Protein AF-A0A382HJ75-F1 (afdb_monomer)

Organism: NCBI:txid408172

Structure (mmCIF, N/CA/C/O backbone):
data_AF-A0A382HJ75-F1
#
_entry.id   AF-A0A382HJ75-F1
#
loop_
_atom_site.group_PDB
_atom_site.id
_atom_site.type_symbol
_atom_site.label_atom_id
_atom_site.label_alt_id
_atom_site.label_comp_id
_atom_site.label_asym_id
_atom_site.label_entity_id
_atom_site.label_seq_id
_atom_site.pdbx_PDB_ins_code
_atom_site.Cartn_x
_atom_site.Cartn_y
_atom_site.Cartn_z
_atom_site.occupancy
_atom_site.B_iso_or_equiv
_atom_site.auth_seq_id
_atom_site.auth_comp_id
_atom_site.auth_asym_id
_atom_site.auth_atom_id
_atom_site.pdbx_PDB_model_num
ATOM 1 N N . MET A 1 1 ? 24.621 28.531 -3.409 1.00 59.28 1 MET A N 1
ATOM 2 C CA . MET A 1 1 ? 24.263 27.802 -4.645 1.00 59.28 1 MET A CA 1
ATOM 3 C C . MET A 1 1 ? 22.752 27.857 -4.771 1.00 59.28 1 MET A C 1
ATOM 5 O O . MET A 1 1 ? 22.080 27.435 -3.840 1.00 59.28 1 MET A O 1
ATOM 9 N N . SER A 1 2 ? 22.219 28.474 -5.825 1.00 64.81 2 SER A N 1
ATOM 10 C CA . SER A 1 2 ? 20.771 28.532 -6.055 1.00 64.81 2 SER A CA 1
ATOM 11 C C . SER A 1 2 ? 20.255 27.126 -6.356 1.00 64.81 2 SER A C 1
ATOM 13 O O . SER A 1 2 ? 20.751 26.456 -7.260 1.00 64.81 2 SER A O 1
ATOM 15 N N . ASN A 1 3 ? 19.302 26.653 -5.557 1.00 69.38 3 ASN A N 1
ATOM 16 C CA . ASN A 1 3 ? 18.739 25.320 -5.706 1.00 69.38 3 ASN A CA 1
ATOM 17 C C . ASN A 1 3 ? 17.723 25.354 -6.861 1.00 69.38 3 ASN A C 1
ATOM 19 O O . ASN A 1 3 ? 16.588 25.784 -6.676 1.00 69.38 3 ASN A O 1
ATOM 23 N N . ASN A 1 4 ? 18.140 24.950 -8.065 1.00 76.81 4 ASN A N 1
ATOM 24 C CA . ASN A 1 4 ? 17.299 24.906 -9.273 1.00 76.81 4 ASN A CA 1
ATOM 25 C C . ASN A 1 4 ? 16.366 23.680 -9.276 1.00 76.81 4 ASN A C 1
ATOM 27 O O . ASN A 1 4 ? 16.305 22.928 -10.251 1.00 76.81 4 ASN A O 1
ATOM 31 N N . PHE A 1 5 ? 15.670 23.433 -8.167 1.00 80.62 5 PHE A N 1
ATOM 32 C CA . PHE A 1 5 ? 14.700 22.350 -8.096 1.00 80.62 5 PHE A CA 1
ATOM 33 C C . PHE A 1 5 ? 13.341 22.837 -8.596 1.00 80.62 5 PHE A C 1
ATOM 35 O O . PHE A 1 5 ? 12.656 23.602 -7.922 1.00 80.62 5 PHE A O 1
ATOM 42 N N . PHE A 1 6 ? 12.949 22.362 -9.776 1.00 85.25 6 PHE A N 1
ATOM 43 C CA . PHE A 1 6 ? 11.596 22.522 -10.293 1.00 85.25 6 PHE A CA 1
ATOM 44 C C . PHE A 1 6 ? 10.826 21.222 -10.030 1.00 85.25 6 PHE A C 1
ATOM 46 O O . PHE A 1 6 ? 11.177 20.192 -10.617 1.00 85.25 6 PHE A O 1
ATOM 53 N N . 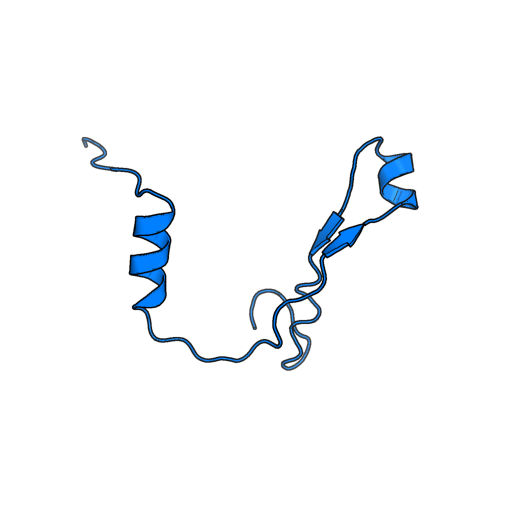PRO A 1 7 ? 9.822 21.223 -9.134 1.00 88.19 7 PRO A N 1
ATOM 54 C CA . PRO A 1 7 ? 9.040 20.027 -8.862 1.00 88.19 7 PRO A CA 1
ATOM 55 C C . PRO A 1 7 ? 8.270 19.610 -10.117 1.00 88.19 7 PRO A C 1
ATOM 57 O O . PRO A 1 7 ? 7.643 20.432 -10.784 1.00 88.19 7 PRO A O 1
ATOM 60 N N . LEU A 1 8 ? 8.318 18.318 -10.430 1.00 93.44 8 LEU A N 1
ATOM 61 C CA . LEU A 1 8 ? 7.524 17.739 -11.508 1.00 93.44 8 LEU A CA 1
ATOM 62 C C . LEU A 1 8 ? 6.072 17.579 -11.057 1.00 93.44 8 LEU A C 1
ATOM 64 O O . LEU A 1 8 ? 5.805 17.294 -9.888 1.00 93.44 8 LEU A O 1
ATOM 68 N N . THR A 1 9 ? 5.139 17.675 -12.001 1.00 95.31 9 THR A N 1
ATOM 69 C CA . THR A 1 9 ? 3.771 17.204 -11.763 1.00 95.31 9 THR A CA 1
ATOM 70 C C . THR A 1 9 ? 3.759 15.677 -11.627 1.00 95.31 9 THR A C 1
ATOM 72 O O . THR A 1 9 ? 4.665 14.990 -12.113 1.00 95.31 9 THR A O 1
ATOM 75 N N . ALA A 1 10 ? 2.725 15.124 -10.987 1.00 96.06 10 ALA A N 1
ATOM 76 C CA . ALA A 1 10 ? 2.566 13.674 -10.861 1.00 96.06 10 ALA A CA 1
ATOM 77 C C . ALA A 1 10 ? 2.569 12.981 -12.238 1.00 96.06 10 ALA A C 1
ATOM 79 O O . ALA A 1 10 ? 3.273 11.990 -12.432 1.00 96.06 10 ALA A O 1
ATOM 80 N N . ASP A 1 11 ? 1.870 13.557 -13.217 1.00 97.31 11 ASP A N 1
ATOM 81 C CA . ASP A 1 11 ? 1.804 13.026 -14.582 1.00 97.31 11 ASP A CA 1
ATOM 82 C C . ASP A 1 11 ? 3.168 13.035 -15.272 1.00 97.31 11 ASP A C 1
ATOM 84 O O . ASP A 1 11 ? 3.561 12.063 -15.928 1.00 97.31 11 ASP A O 1
ATOM 88 N N . GLU A 1 12 ? 3.926 14.121 -15.107 1.00 96.94 12 GLU A N 1
ATOM 89 C CA . GLU A 1 12 ? 5.257 14.221 -15.688 1.00 96.94 12 GLU A CA 1
ATOM 90 C C . GLU A 1 12 ? 6.226 13.218 -15.051 1.00 96.94 12 GLU A C 1
ATOM 92 O O . GLU A 1 12 ? 6.995 12.560 -15.762 1.00 96.94 12 GLU A O 1
ATOM 97 N N . LEU A 1 13 ? 6.147 13.037 -13.731 1.00 95.56 13 LEU A N 1
ATOM 98 C CA . LEU A 1 13 ? 6.926 12.040 -13.004 1.00 95.56 13 LEU A CA 1
ATOM 99 C C . LEU A 1 13 ? 6.609 10.618 -13.490 1.00 95.56 13 LEU A C 1
ATOM 101 O O . LEU A 1 13 ? 7.525 9.872 -13.842 1.00 95.56 13 LEU A O 1
ATOM 105 N N . VAL A 1 14 ? 5.326 10.259 -13.584 1.00 96.62 14 VAL A N 1
ATOM 106 C CA . VAL A 1 14 ? 4.873 8.944 -14.068 1.00 96.62 14 VAL A CA 1
ATOM 107 C C . VAL A 1 14 ? 5.364 8.686 -15.493 1.00 96.62 14 VAL A C 1
ATOM 109 O O . VAL A 1 14 ? 5.930 7.624 -15.774 1.00 96.62 14 VAL A O 1
ATOM 112 N N . LYS A 1 15 ? 5.227 9.671 -16.391 1.00 97.06 15 LYS A N 1
ATOM 113 C CA . LYS A 1 15 ? 5.686 9.562 -17.783 1.00 97.06 15 LYS A CA 1
ATOM 114 C C . LYS A 1 15 ? 7.191 9.315 -17.875 1.00 97.06 15 LYS A C 1
ATOM 116 O O . LYS A 1 15 ? 7.626 8.548 -18.732 1.00 97.06 15 LYS A O 1
ATOM 121 N N . ARG A 1 16 ? 7.995 9.952 -17.017 1.00 96.06 16 ARG A N 1
ATOM 122 C CA . ARG A 1 16 ? 9.454 9.754 -16.975 1.00 96.06 16 ARG A CA 1
ATOM 123 C C . ARG A 1 16 ? 9.823 8.389 -16.383 1.00 96.06 16 ARG A C 1
ATOM 125 O O . ARG A 1 16 ? 10.609 7.672 -16.995 1.00 96.06 16 ARG A O 1
ATOM 132 N N . ILE A 1 17 ? 9.214 7.992 -15.263 1.00 96.06 17 ILE A N 1
ATOM 133 C CA . ILE A 1 17 ? 9.461 6.698 -14.596 1.00 96.06 17 ILE A CA 1
ATOM 134 C C . ILE A 1 17 ? 9.109 5.509 -15.501 1.00 96.06 17 ILE A C 1
ATOM 136 O O . ILE A 1 17 ? 9.790 4.484 -15.473 1.00 96.06 17 ILE A O 1
ATOM 140 N N . ASN A 1 18 ? 8.062 5.619 -16.320 1.00 96.19 18 ASN A N 1
ATOM 141 C CA . ASN A 1 18 ? 7.637 4.537 -17.213 1.00 96.19 18 ASN A CA 1
ATOM 142 C C . ASN A 1 18 ? 8.547 4.324 -18.431 1.00 96.19 18 ASN A C 1
ATOM 144 O O . ASN A 1 18 ? 8.409 3.306 -19.102 1.00 96.19 18 ASN A O 1
ATOM 148 N N . LYS A 1 19 ? 9.495 5.230 -18.702 1.00 97.06 19 LYS A N 1
ATOM 149 C CA . LYS A 1 19 ? 10.517 5.032 -19.745 1.00 97.06 19 LYS A CA 1
ATOM 150 C C . LYS A 1 19 ? 11.681 4.153 -19.288 1.00 97.06 19 LYS A C 1
ATOM 152 O O . LYS A 1 19 ? 12.428 3.662 -20.127 1.00 97.06 19 LYS A O 1
ATOM 157 N N . ILE A 1 20 ? 11.865 3.993 -17.979 1.00 97.56 20 ILE A N 1
ATOM 158 C CA . ILE A 1 20 ? 12.948 3.184 -17.417 1.00 97.56 20 ILE A CA 1
ATOM 159 C C . ILE A 1 20 ? 12.593 1.702 -17.633 1.00 97.56 20 ILE A C 1
ATOM 161 O O . ILE A 1 20 ? 11.486 1.307 -17.255 1.00 97.56 20 ILE A O 1
ATOM 165 N N . PRO A 1 21 ? 13.485 0.877 -18.215 1.00 97.00 21 PRO A N 1
ATOM 166 C CA . PRO A 1 21 ? 13.260 -0.563 -18.339 1.00 97.00 21 PRO A CA 1
ATOM 167 C C . PRO A 1 21 ? 13.073 -1.222 -16.964 1.00 97.00 21 PRO A C 1
ATOM 169 O O . PRO A 1 21 ? 13.819 -0.929 -16.031 1.00 97.00 21 PRO A O 1
ATOM 172 N N . LYS A 1 22 ? 12.083 -2.115 -16.828 1.00 93.25 22 LYS A N 1
ATOM 173 C CA . LYS A 1 22 ? 11.753 -2.808 -15.568 1.00 93.25 22 LYS A CA 1
ATOM 174 C C . LYS A 1 22 ? 11.564 -4.301 -15.811 1.00 93.25 22 LYS A C 1
ATOM 176 O O . LYS A 1 22 ? 10.978 -4.690 -16.820 1.00 93.25 22 LYS A O 1
ATOM 181 N N . VAL A 1 23 ? 11.996 -5.119 -14.855 1.00 93.75 23 VAL A N 1
ATOM 182 C CA . VAL A 1 23 ? 11.721 -6.563 -14.822 1.00 93.75 23 VAL A CA 1
ATOM 183 C C . VAL A 1 23 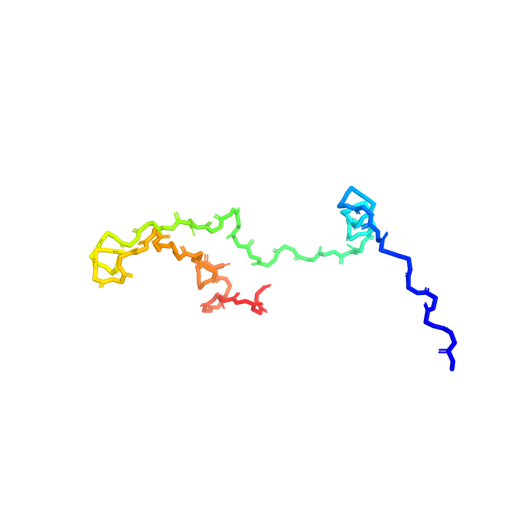? 10.534 -6.811 -13.891 1.00 93.75 23 VAL A C 1
ATOM 185 O O . VAL A 1 23 ? 10.464 -6.232 -12.810 1.00 93.75 23 VAL A O 1
ATOM 188 N N . LYS A 1 24 ? 9.576 -7.644 -14.310 1.00 92.56 24 LYS A N 1
ATOM 189 C CA . LYS A 1 24 ? 8.386 -7.976 -13.511 1.00 92.56 24 LYS A CA 1
ATOM 190 C C . LYS A 1 24 ? 8.688 -9.134 -12.560 1.00 92.56 24 LYS A C 1
ATOM 192 O O . LYS A 1 24 ? 8.430 -10.284 -12.896 1.00 92.56 24 LYS A O 1
ATOM 197 N N . LEU A 1 25 ? 9.264 -8.812 -11.406 1.00 93.75 25 LEU A N 1
ATOM 198 C CA . LEU A 1 25 ? 9.600 -9.789 -10.365 1.00 93.75 25 LEU A CA 1
ATOM 199 C C . LEU A 1 25 ? 8.471 -9.986 -9.342 1.00 93.75 25 LEU A C 1
ATOM 201 O O . LEU A 1 25 ? 8.307 -11.086 -8.822 1.00 93.75 25 LEU A O 1
ATOM 205 N N . ALA A 1 26 ? 7.678 -8.942 -9.089 1.00 95.00 26 ALA A N 1
ATOM 206 C CA . ALA A 1 26 ? 6.609 -8.952 -8.096 1.00 95.00 26 ALA A CA 1
ATOM 207 C C . ALA A 1 26 ? 5.243 -9.370 -8.671 1.00 95.00 26 ALA A C 1
ATOM 209 O O . ALA A 1 26 ? 4.845 -8.931 -9.755 1.00 95.00 26 ALA A O 1
ATOM 210 N N . MET A 1 27 ? 4.477 -10.131 -7.885 1.00 94.50 27 MET A N 1
ATOM 211 C CA . MET A 1 27 ? 3.046 -10.360 -8.104 1.00 94.50 27 MET A CA 1
ATOM 212 C C . MET A 1 27 ? 2.256 -9.170 -7.536 1.00 94.50 27 MET A C 1
ATOM 214 O O . MET A 1 27 ? 2.130 -9.016 -6.324 1.00 94.50 27 MET A O 1
ATOM 218 N N . LEU A 1 28 ? 1.759 -8.296 -8.413 1.00 94.94 28 LEU A N 1
ATOM 219 C CA . LEU A 1 28 ? 1.060 -7.059 -8.048 1.00 94.94 28 LEU A CA 1
ATOM 220 C C . LEU A 1 28 ? -0.362 -7.027 -8.646 1.00 94.94 28 LEU A C 1
ATOM 222 O O . LEU A 1 28 ? -0.569 -7.603 -9.716 1.00 94.94 28 LEU A O 1
ATOM 226 N N . PRO A 1 29 ? -1.320 -6.301 -8.030 1.00 96.25 29 PRO A N 1
ATOM 227 C CA . PRO A 1 29 ? -1.176 -5.511 -6.805 1.00 96.25 29 PRO A CA 1
ATOM 228 C C . PRO A 1 29 ? -1.234 -6.369 -5.534 1.00 96.25 29 PRO A C 1
ATOM 230 O O . PRO A 1 29 ? -2.010 -7.311 -5.442 1.00 96.25 29 PRO A O 1
ATOM 233 N N . THR A 1 30 ? -0.456 -5.987 -4.523 1.00 96.81 30 THR A N 1
ATOM 234 C CA . THR A 1 30 ? -0.595 -6.509 -3.156 1.00 96.81 30 THR A CA 1
ATOM 235 C C . THR A 1 30 ? -1.822 -5.910 -2.461 1.00 96.81 30 THR A C 1
ATOM 237 O O . THR A 1 30 ? -2.239 -4.790 -2.783 1.00 96.81 30 THR A O 1
ATOM 240 N N . ASN A 1 31 ? -2.392 -6.616 -1.487 1.00 97.44 31 ASN A N 1
ATOM 241 C CA . ASN A 1 31 ? -3.584 -6.160 -0.766 1.00 97.44 31 ASN A CA 1
ATOM 242 C C . ASN A 1 31 ? -3.310 -4.915 0.098 1.00 97.44 31 ASN A C 1
ATOM 244 O O . ASN A 1 31 ? -2.206 -4.723 0.610 1.00 97.44 31 ASN A O 1
ATOM 248 N N . LEU A 1 32 ? -4.333 -4.074 0.272 1.00 98.25 32 LEU A N 1
ATOM 249 C CA . LEU A 1 32 ? -4.375 -3.015 1.282 1.00 98.25 32 LEU A CA 1
ATOM 250 C C . LEU A 1 32 ? -5.439 -3.402 2.313 1.00 98.25 32 LEU A C 1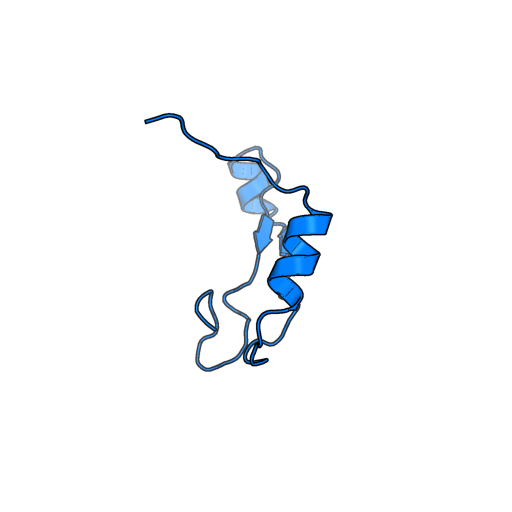
ATOM 252 O O . LEU A 1 32 ? -6.624 -3.433 1.990 1.00 98.25 32 LEU A O 1
ATOM 256 N N . GLU A 1 33 ? -5.016 -3.740 3.525 1.00 98.50 33 GLU A N 1
ATOM 257 C CA . GLU A 1 33 ? -5.874 -4.345 4.548 1.00 98.50 33 GLU A CA 1
ATOM 258 C C . GLU A 1 33 ? -6.181 -3.342 5.659 1.00 98.50 33 GLU A C 1
ATOM 260 O O . GLU A 1 33 ? -5.270 -2.706 6.185 1.00 98.50 33 GLU A O 1
ATOM 265 N N . TYR A 1 34 ? -7.457 -3.200 6.024 1.00 98.69 34 TYR A N 1
ATOM 266 C CA . TYR A 1 34 ? -7.872 -2.431 7.199 1.00 98.69 34 TYR A CA 1
ATOM 267 C C . TYR A 1 34 ? -7.627 -3.242 8.473 1.00 98.69 34 TYR A C 1
ATOM 269 O O . TYR A 1 34 ? -7.971 -4.424 8.524 1.00 98.69 34 TYR A O 1
ATOM 277 N N . LEU A 1 35 ? -7.078 -2.612 9.514 1.00 98.69 35 LEU A N 1
ATOM 278 C CA . LEU A 1 35 ? -6.805 -3.263 10.795 1.00 98.69 35 LEU A CA 1
ATOM 279 C C . LEU A 1 35 ? -7.819 -2.817 11.858 1.00 98.69 35 LEU A C 1
ATOM 281 O O . LEU A 1 35 ? -7.530 -1.869 12.587 1.00 98.69 35 LEU A O 1
ATOM 285 N N . PRO A 1 36 ? -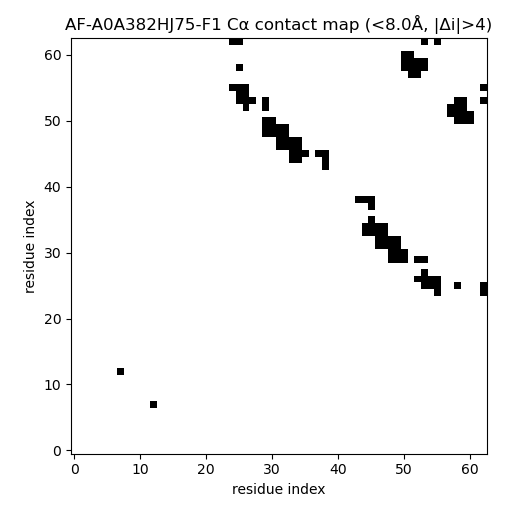8.990 -3.470 12.001 1.00 98.50 36 PRO A N 1
ATOM 286 C CA . PRO A 1 36 ? -10.080 -2.958 12.837 1.00 98.50 36 PRO A CA 1
ATOM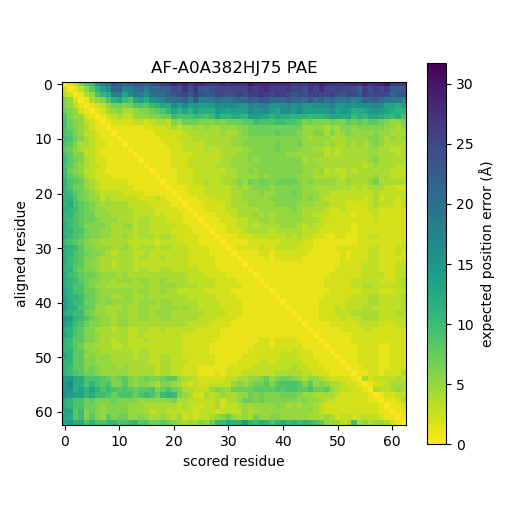 287 C C . PRO A 1 36 ? -9.708 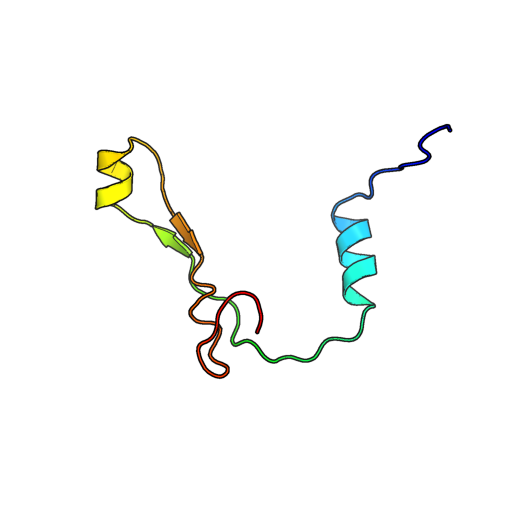-2.836 14.319 1.00 98.50 36 PRO A C 1
ATOM 289 O O . PRO A 1 36 ? -10.014 -1.828 14.951 1.00 98.50 36 PRO A O 1
ATOM 292 N N . ASN A 1 37 ? -9.006 -3.829 14.872 1.00 98.56 37 ASN A N 1
ATOM 293 C CA . ASN A 1 37 ? -8.644 -3.836 16.292 1.00 98.56 37 ASN A CA 1
ATOM 294 C C . ASN A 1 37 ? -7.598 -2.760 16.617 1.00 98.56 37 ASN A C 1
ATOM 296 O O . ASN A 1 37 ? -7.803 -1.973 17.535 1.00 98.56 37 ASN A O 1
ATOM 300 N N . MET A 1 38 ? -6.523 -2.675 15.824 1.00 98.50 38 MET A N 1
ATOM 301 C CA . MET A 1 38 ? -5.493 -1.645 16.009 1.00 98.50 38 MET A CA 1
ATOM 302 C C . MET A 1 38 ? -6.018 -0.242 15.699 1.00 98.50 38 MET A C 1
ATOM 304 O O . MET A 1 38 ? -5.647 0.712 16.369 1.00 98.50 38 MET A O 1
ATOM 308 N N . SER A 1 39 ? -6.903 -0.109 14.710 1.00 98.75 39 SER A N 1
ATOM 309 C CA . SER A 1 39 ? -7.567 1.161 14.401 1.00 98.75 39 SER A CA 1
ATOM 310 C C . SER A 1 39 ? -8.391 1.663 15.581 1.00 98.75 39 SER A C 1
ATOM 312 O O . SER A 1 39 ? -8.336 2.842 15.915 1.00 98.75 39 SER A O 1
ATOM 314 N N . LYS A 1 40 ? -9.121 0.758 16.248 1.00 98.69 40 LYS A N 1
ATOM 315 C CA . LYS A 1 40 ? -9.872 1.073 17.465 1.00 98.69 40 LYS A CA 1
ATOM 316 C C . LYS A 1 40 ? -8.951 1.486 18.614 1.00 98.69 40 LYS A C 1
ATOM 318 O O . LYS A 1 40 ? -9.273 2.430 19.317 1.00 98.69 40 LYS A O 1
ATOM 323 N N . GLU A 1 41 ? -7.843 0.777 18.811 1.00 98.75 41 GLU A N 1
ATOM 324 C CA . GLU A 1 41 ? -6.885 1.060 19.888 1.00 98.75 41 GLU A CA 1
ATOM 325 C C . GLU A 1 41 ? -6.158 2.399 19.699 1.00 98.75 41 GLU A C 1
ATOM 327 O O . GLU A 1 41 ? -5.966 3.133 20.661 1.00 98.75 41 GLU A O 1
ATOM 332 N N . LEU A 1 42 ? -5.778 2.727 18.462 1.00 98.56 42 LEU A N 1
ATOM 333 C CA . LEU A 1 42 ? -5.029 3.941 18.126 1.00 98.56 42 LEU A CA 1
ATOM 334 C C . LEU A 1 42 ? -5.922 5.139 17.769 1.00 98.56 42 LEU A C 1
ATOM 336 O O . LEU A 1 42 ? -5.398 6.208 17.470 1.00 98.56 42 LEU A O 1
ATOM 340 N N . GLU A 1 43 ? -7.243 4.951 17.740 1.00 98.44 43 GLU A N 1
ATOM 341 C CA . GLU A 1 43 ? -8.234 5.959 17.336 1.00 98.44 43 GLU A CA 1
ATOM 342 C C . GLU A 1 43 ? -7.961 6.577 15.945 1.00 98.44 43 GLU A C 1
ATOM 344 O O . GLU A 1 43 ? -8.248 7.745 15.681 1.00 98.44 43 GLU A O 1
ATOM 349 N N . ILE A 1 44 ? -7.426 5.774 15.018 1.00 98.62 44 ILE A N 1
ATOM 350 C CA . ILE A 1 44 ? -7.156 6.160 13.623 1.00 98.62 44 ILE A CA 1
ATOM 351 C C . ILE A 1 44 ? -7.656 5.092 12.653 1.00 98.62 44 ILE A C 1
ATOM 353 O O . ILE A 1 44 ? -7.804 3.929 13.007 1.00 98.62 44 ILE A O 1
ATOM 357 N N . ASN A 1 45 ? -7.841 5.452 11.383 1.00 98.62 45 ASN A N 1
ATOM 358 C CA . ASN A 1 45 ? -8.096 4.471 10.328 1.00 98.62 45 ASN A CA 1
ATOM 359 C C . ASN A 1 45 ? -6.773 3.871 9.832 1.00 98.62 45 ASN A C 1
ATOM 361 O O . ASN A 1 45 ? -6.175 4.382 8.882 1.00 98.62 45 ASN A O 1
ATOM 365 N N . LEU A 1 46 ? -6.305 2.805 10.486 1.00 98.62 46 LEU A N 1
ATOM 366 C CA . LEU A 1 46 ? -5.046 2.147 10.151 1.00 98.62 46 LEU A CA 1
ATOM 367 C C . LEU A 1 46 ? -5.236 1.084 9.062 1.00 98.62 46 LEU A C 1
ATOM 369 O O . LEU A 1 46 ? -6.055 0.171 9.186 1.00 98.62 46 LEU A O 1
ATOM 373 N N . TYR A 1 47 ? -4.405 1.177 8.026 1.00 98.62 47 TYR A N 1
ATOM 374 C CA . TYR A 1 47 ? -4.312 0.200 6.946 1.00 98.62 47 TYR A CA 1
ATOM 375 C C . TYR A 1 47 ? -2.871 -0.288 6.785 1.00 98.62 47 TYR A C 1
ATOM 377 O O . TYR A 1 47 ? -1.929 0.469 7.021 1.00 98.62 47 TYR A O 1
ATOM 385 N N . VAL A 1 48 ? -2.696 -1.525 6.319 1.00 98.12 48 VAL A N 1
ATOM 386 C CA . VAL A 1 48 ? -1.391 -2.095 5.959 1.00 98.12 48 VAL A CA 1
ATOM 387 C C . VAL A 1 48 ? -1.375 -2.478 4.488 1.00 98.12 48 VAL A C 1
ATOM 389 O O . VAL A 1 48 ? -2.228 -3.222 4.006 1.00 98.12 48 VAL A O 1
ATOM 392 N N . LYS A 1 49 ? -0.368 -1.979 3.769 1.00 98.06 49 LYS A N 1
ATOM 393 C CA . LYS A 1 49 ? -0.048 -2.404 2.407 1.00 98.06 49 LYS A CA 1
ATOM 394 C C . LYS A 1 49 ? 0.834 -3.651 2.475 1.00 98.06 49 LYS A C 1
ATOM 396 O O . LYS A 1 49 ? 1.942 -3.590 3.001 1.00 98.06 49 LYS A O 1
ATOM 401 N N . ARG A 1 50 ? 0.335 -4.774 1.959 1.00 97.12 50 ARG A N 1
ATOM 402 C CA . ARG A 1 50 ? 0.946 -6.108 2.083 1.00 97.12 50 ARG A CA 1
ATOM 403 C C . ARG A 1 50 ? 2.098 -6.345 1.106 1.00 97.12 50 ARG A C 1
ATOM 405 O O . ARG A 1 50 ? 2.089 -7.313 0.350 1.00 97.12 50 ARG A O 1
ATOM 412 N N . ASP A 1 51 ? 3.087 -5.453 1.081 1.00 95.62 51 ASP A N 1
ATOM 413 C CA . ASP A 1 51 ? 4.256 -5.582 0.195 1.00 95.62 51 ASP A CA 1
ATOM 414 C C . ASP A 1 51 ? 5.182 -6.748 0.581 1.00 95.62 51 ASP A C 1
ATOM 416 O O . ASP A 1 51 ? 6.030 -7.148 -0.209 1.00 95.62 51 ASP A O 1
ATOM 420 N N . ASP A 1 52 ? 4.971 -7.370 1.744 1.00 94.56 52 ASP A N 1
ATOM 421 C CA . ASP A 1 52 ? 5.509 -8.691 2.087 1.00 94.56 52 ASP A CA 1
ATOM 422 C C . ASP A 1 52 ? 4.997 -9.803 1.147 1.00 94.56 52 ASP A C 1
ATOM 424 O O . ASP A 1 52 ? 5.672 -10.804 0.943 1.00 94.56 52 ASP A O 1
ATOM 428 N N . CYS A 1 53 ? 3.845 -9.611 0.499 1.00 95.56 53 CYS A N 1
ATOM 429 C CA . CYS A 1 53 ? 3.201 -10.594 -0.374 1.00 95.56 53 CYS A CA 1
ATOM 430 C C . CYS A 1 53 ? 3.514 -10.399 -1.874 1.00 95.56 53 CYS A C 1
ATOM 432 O O . CYS A 1 53 ? 2.675 -10.688 -2.725 1.00 95.56 53 CYS A O 1
ATOM 434 N N . THR A 1 54 ? 4.715 -9.931 -2.234 1.00 96.06 54 THR A N 1
ATOM 435 C CA . THR A 1 54 ? 5.161 -9.768 -3.640 1.00 96.06 54 THR A CA 1
ATOM 436 C C . THR A 1 54 ? 5.632 -11.069 -4.315 1.00 96.06 54 THR A C 1
ATOM 438 O O . THR A 1 54 ? 6.007 -11.052 -5.487 1.00 96.06 54 THR A O 1
ATOM 441 N N . ALA A 1 55 ? 5.530 -12.203 -3.613 1.00 92.25 55 ALA A N 1
ATOM 442 C CA . ALA A 1 55 ? 5.813 -13.581 -4.036 1.00 92.25 55 ALA A CA 1
ATOM 443 C C . ALA A 1 55 ? 7.293 -13.997 -4.143 1.00 92.25 55 ALA A C 1
ATOM 445 O O . ALA A 1 55 ? 7.661 -14.986 -3.515 1.00 92.25 55 ALA A O 1
ATOM 446 N N . LEU A 1 56 ? 8.137 -13.324 -4.935 1.00 92.50 56 LEU A N 1
ATOM 447 C CA . LEU A 1 56 ? 9.504 -13.806 -5.210 1.00 92.50 56 LEU A CA 1
ATOM 448 C C . LEU A 1 56 ? 10.314 -14.032 -3.919 1.00 92.50 56 LEU A C 1
ATOM 450 O O . LEU A 1 56 ? 10.479 -13.116 -3.118 1.00 92.50 56 LEU A O 1
ATOM 454 N N . ALA A 1 57 ? 10.869 -15.237 -3.751 1.00 90.25 57 ALA A N 1
ATOM 455 C CA . ALA A 1 57 ? 11.551 -15.672 -2.529 1.00 90.25 57 ALA A CA 1
ATOM 456 C C . ALA A 1 57 ? 10.678 -15.488 -1.270 1.00 90.25 57 ALA A C 1
ATOM 458 O O . ALA A 1 57 ? 9.814 -16.319 -1.010 1.00 90.25 57 ALA A O 1
ATOM 459 N N . PHE A 1 58 ? 10.890 -14.418 -0.502 1.00 87.69 58 PHE A N 1
ATOM 460 C CA . PHE A 1 58 ? 10.095 -14.076 0.687 1.00 87.69 58 PHE A CA 1
ATOM 461 C C . PHE A 1 58 ? 9.253 -12.804 0.500 1.00 87.69 58 PHE A C 1
ATOM 463 O O . PHE A 1 58 ? 8.669 -12.308 1.459 1.00 87.69 58 PHE A O 1
ATOM 470 N N . GLY A 1 59 ? 9.208 -12.268 -0.720 1.00 93.25 59 GLY A N 1
ATOM 471 C CA . GLY A 1 59 ? 8.567 -11.002 -1.041 1.00 93.25 59 GLY A CA 1
ATOM 472 C C . GLY A 1 59 ? 9.252 -9.796 -0.390 1.00 93.25 59 GLY A C 1
ATOM 473 O O . GLY A 1 59 ? 10.463 -9.782 -0.153 1.00 93.25 59 GLY A O 1
ATOM 474 N N . GLY A 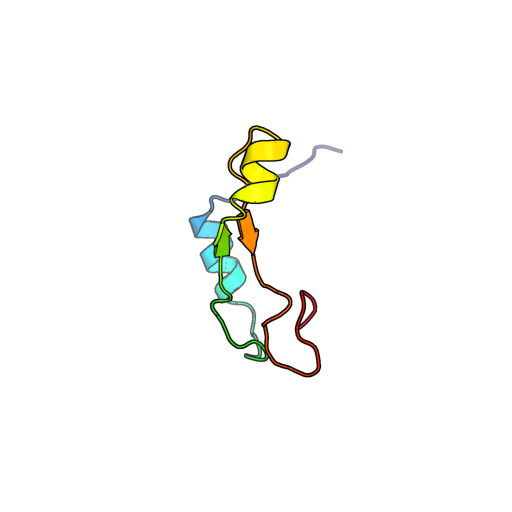1 60 ? 8.478 -8.747 -0.121 1.00 93.69 60 GLY A N 1
ATOM 475 C CA . GLY A 1 60 ? 8.947 -7.509 0.493 1.00 93.69 60 GLY A CA 1
ATOM 476 C C . GLY A 1 60 ? 9.254 -6.395 -0.506 1.00 93.69 60 GLY A C 1
ATOM 477 O O . GLY A 1 60 ? 9.116 -6.524 -1.723 1.00 93.69 60 GLY A O 1
ATOM 478 N N . ASN A 1 61 ? 9.737 -5.277 0.036 1.00 93.56 61 ASN A N 1
ATOM 479 C CA . ASN A 1 61 ? 9.978 -4.027 -0.690 1.00 93.56 61 ASN A CA 1
ATOM 480 C C . ASN A 1 61 ? 11.213 -4.034 -1.613 1.00 93.56 61 ASN A C 1
ATOM 482 O O . ASN A 1 61 ? 11.513 -3.011 -2.230 1.00 93.56 61 ASN A O 1
ATOM 486 N N . LYS A 1 62 ? 11.982 -5.128 -1.637 1.00 88.31 62 LYS A N 1
ATOM 487 C CA . LYS A 1 62 ? 13.187 -5.301 -2.472 1.00 88.31 62 LYS A CA 1
ATOM 488 C C . LYS A 1 62 ? 13.001 -6.320 -3.598 1.00 88.31 62 LYS A C 1
ATOM 490 O O . LYS A 1 62 ? 13.982 -6.662 -4.253 1.00 88.31 62 LYS A O 1
ATOM 495 N N . THR A 1 63 ? 11.768 -6.782 -3.789 1.00 78.75 63 THR A N 1
ATOM 496 C CA . THR A 1 63 ? 11.342 -7.601 -4.928 1.00 78.75 63 THR A CA 1
ATOM 497 C C . THR A 1 63 ? 10.944 -6.701 -6.090 1.00 78.75 63 THR A C 1
ATOM 499 O O . THR A 1 63 ? 11.380 -6.980 -7.227 1.00 78.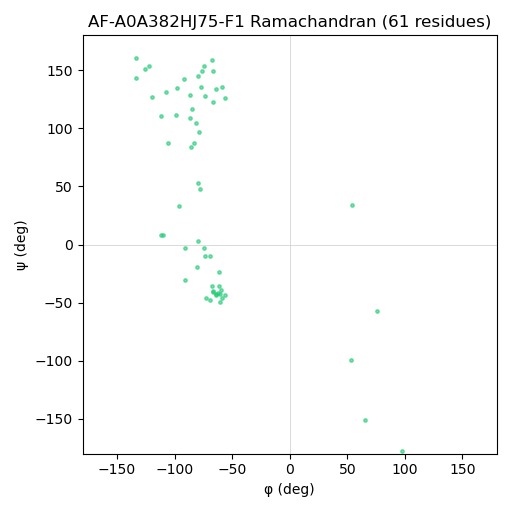75 63 THR A O 1
#

Solvent-accessible surface area (backbone atoms only — not comparable to full-atom values): 4088 Å² total; per-residue (Å²): 132,87,80,88,78,76,85,72,53,71,67,59,45,51,60,57,60,69,69,55,89,79,82,90,55,50,54,74,85,52,58,76,44,76,38,69,67,61,15,62,75,67,76,44,95,43,66,46,73,38,44,56,57,18,60,52,92,76,26,28,96,88,82

Foldseek 3Di:
DDDPDDDDDPVRVVVVVVVDDDDQQFDDDFDWAFDVVVCVVVVHGDIDRPQLRRPHPRGHPVD

Secondary structure (DSSP, 8-state):
------PPPHHHHHHHHTTS-----S--PPPEEE-HHHHHHHTS--EEE-GGGS-STT-STT-

Sequence (63 aa):
MSNNFFPLTADELVKRINKIPKVKLAMLPTNLEYLPNMSKELEINLYVKRDDCTALAFGGNKT

Mean predicted aligned error: 5.19 Å

pLDDT: mean 93.39, std 8.03,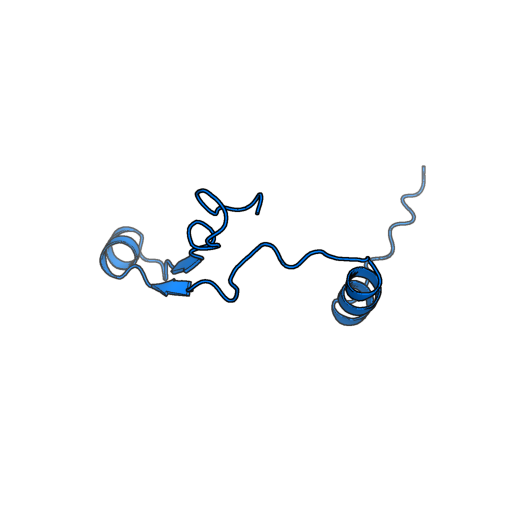 range [59.28, 98.75]

Nearest PDB structures (foldseek):
  4d99-assembly1_B  TM=9.044E-01  e=1.676E-02  Salmonella enterica subsp. enterica serovar Typhimurium
  4d8w-assembly2_D  TM=9.158E-01  e=1.797E-02  Salmonella enterica subsp. enterica serovar Typhimurium
  1j0a-assembly1_A  TM=8.734E-01  e=1.926E-02  Pyrococcus horikoshii OT3
  4d92-assembly1_B  TM=8.979E-01  e=2.213E-02  Salmonella enterica subsp. enterica serovar Typhimurium
  4d8w-assembly1_B  TM=9.000E-01  e=2.544E-02  Salmonella enterica subsp. enterica serovar Typhimurium

InterPro domains:
  IPR036052 Tryptophan synthase beta chain-like, PALP domain superfamily [G3DSA:3.40.50.1100] (21-60)
  IPR036052 Tryptophan synthase beta chain-like, PALP domain superfamily [SSF53686] (20-63)

Radius of gyration: 17.63 Å; Cα contacts (8 Å, |Δi|>4): 56; chains: 1; bounding box: 34×44×40 Å